Protein AF-K1KHZ9-F1 (afdb_monomer)

Sequence (76 aa):
MKMRQIIAMGGGGFSMEPDNPLLDHYILKQAETANPKICFLPTASGDSEQYISRFYSFFNDQNCDPSHLSLFNPPS

Mean predicted aligned error: 3.57 Å

Radius of gyration: 12.96 Å; Cα contacts (8 Å, |Δi|>4): 78; chains: 1; bounding box: 24×34×37 Å

Solvent-accessible surface area (backbone atoms only — not comparable to full-atom values): 4975 Å² total; per-residue (Å²): 132,86,83,84,84,84,86,87,73,97,72,58,22,62,81,73,30,74,93,46,56,64,56,48,53,53,58,57,66,72,46,96,48,86,63,39,80,43,76,45,72,47,61,93,65,70,50,37,64,70,58,54,49,38,49,49,68,50,42,71,80,40,75,48,47,76,46,71,56,51,82,88,66,57,91,129

InterPro domains:
  IPR005320 Peptidase S51 [PF03575] (6-75)
  IPR029062 Class I glutamine amidotransferase-like [G3DSA:3.40.50.880] (3-75)

Organism: NCBI:txid1224748

pLDDT: mean 92.81, std 7.14, range [59.72, 98.19]

Secondary structure (DSSP, 8-state):
-PPPP----SS-GGGT-TT-THHHHHHHTT-SSSS-EEEE-GGGGTS-HHHHHHHHHHHTTSSSEEEE--SSS---

Structure (mmCIF, N/CA/C/O backbone):
data_AF-K1KHZ9-F1
#
_entry.id   AF-K1KHZ9-F1
#
loop_
_atom_site.group_PDB
_atom_site.id
_atom_site.type_symbol
_atom_site.label_atom_id
_atom_site.label_alt_id
_atom_site.label_comp_id
_atom_site.label_asym_id
_atom_site.label_entity_id
_atom_site.label_seq_id
_atom_site.pdbx_PDB_ins_code
_atom_site.Cartn_x
_atom_site.Cartn_y
_atom_site.Cartn_z
_atom_site.occupancy
_atom_site.B_iso_or_equiv
_atom_site.auth_seq_id
_atom_site.auth_comp_id
_atom_site.auth_asym_id
_atom_site.auth_atom_id
_atom_site.pdbx_PDB_model_num
ATOM 1 N N . MET A 1 1 ? 4.220 -4.138 27.524 1.00 59.72 1 MET A N 1
ATOM 2 C CA . MET A 1 1 ? 4.496 -3.407 26.268 1.00 59.72 1 MET A CA 1
ATOM 3 C C . MET A 1 1 ? 3.798 -4.131 25.136 1.00 59.72 1 MET A C 1
ATOM 5 O O . MET A 1 1 ? 3.781 -5.354 25.158 1.00 59.72 1 MET A O 1
ATOM 9 N N . LYS A 1 2 ? 3.213 -3.397 24.191 1.00 69.81 2 LYS A N 1
ATOM 10 C CA . LYS A 1 2 ? 2.572 -3.978 23.007 1.00 69.81 2 LYS A CA 1
ATOM 11 C C . LYS A 1 2 ? 3.635 -4.606 22.099 1.00 69.81 2 LYS A C 1
ATOM 13 O O . LYS A 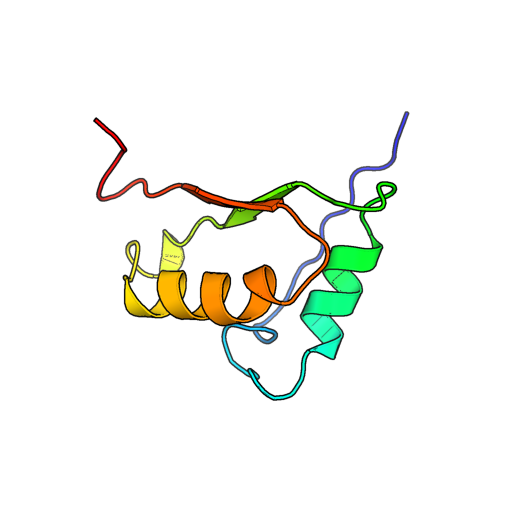1 2 ? 4.663 -3.974 21.849 1.00 69.81 2 LYS A O 1
ATOM 18 N N . MET A 1 3 ? 3.426 -5.851 21.672 1.00 79.94 3 MET A N 1
ATOM 19 C CA . MET A 1 3 ? 4.391 -6.584 20.850 1.00 79.94 3 MET A CA 1
ATOM 20 C C . MET A 1 3 ? 4.415 -5.982 19.442 1.00 79.94 3 MET A C 1
ATOM 22 O O . MET A 1 3 ? 3.377 -5.857 18.800 1.00 79.94 3 MET A O 1
ATOM 26 N N . ARG A 1 4 ? 5.596 -5.579 18.967 1.00 88.00 4 ARG A N 1
ATOM 27 C CA . ARG A 1 4 ? 5.783 -5.158 17.573 1.00 88.00 4 ARG A CA 1
ATOM 28 C C . ARG A 1 4 ? 5.992 -6.410 16.731 1.00 88.00 4 ARG A C 1
ATOM 30 O O . ARG A 1 4 ? 6.828 -7.234 17.090 1.00 88.00 4 ARG A O 1
ATOM 37 N N . GLN A 1 5 ? 5.245 -6.546 15.642 1.00 91.88 5 GLN A N 1
ATOM 38 C CA . GLN A 1 5 ? 5.363 -7.685 14.736 1.00 91.88 5 GLN A CA 1
ATOM 39 C C . GLN A 1 5 ? 6.140 -7.274 13.482 1.00 91.88 5 GLN A C 1
ATOM 41 O O . GLN A 1 5 ? 5.940 -6.182 12.954 1.00 91.88 5 GLN A O 1
ATOM 46 N N . ILE A 1 6 ? 7.027 -8.152 13.020 1.00 95.38 6 ILE A N 1
ATOM 47 C CA . ILE A 1 6 ? 7.701 -8.037 11.725 1.00 95.38 6 ILE A CA 1
ATOM 48 C C . ILE A 1 6 ? 7.260 -9.246 10.906 1.00 95.38 6 ILE A C 1
ATOM 50 O O . ILE A 1 6 ? 7.465 -10.380 11.334 1.00 95.38 6 ILE A O 1
ATOM 54 N N . ILE A 1 7 ? 6.652 -9.002 9.747 1.00 94.62 7 ILE A N 1
ATOM 55 C CA . ILE A 1 7 ? 6.257 -10.043 8.795 1.00 94.62 7 ILE A CA 1
ATOM 56 C C . ILE A 1 7 ? 7.209 -9.946 7.604 1.00 94.62 7 ILE A C 1
ATOM 58 O O . ILE A 1 7 ? 7.218 -8.939 6.900 1.00 94.62 7 ILE A O 1
ATOM 62 N N . ALA A 1 8 ? 8.024 -10.978 7.389 1.00 96.12 8 ALA A N 1
ATOM 63 C CA . ALA A 1 8 ? 8.859 -11.092 6.196 1.00 96.12 8 ALA A CA 1
ATOM 64 C C . ALA A 1 8 ? 8.083 -11.826 5.094 1.00 96.12 8 ALA A C 1
ATOM 66 O O . ALA A 1 8 ? 7.499 -12.879 5.347 1.00 96.12 8 ALA A O 1
ATOM 67 N N . MET A 1 9 ? 8.081 -11.279 3.878 1.00 93.19 9 MET A N 1
ATOM 68 C CA . MET A 1 9 ? 7.330 -11.807 2.735 1.00 93.19 9 MET A CA 1
ATOM 69 C C . MET A 1 9 ? 8.239 -11.907 1.509 1.00 93.19 9 MET A C 1
ATOM 71 O O . MET A 1 9 ? 9.058 -11.022 1.278 1.00 93.19 9 MET A O 1
ATOM 75 N N . GLY A 1 10 ? 8.075 -12.962 0.706 1.00 92.69 10 GLY A N 1
ATOM 76 C CA . GLY A 1 10 ? 8.807 -13.150 -0.557 1.00 92.69 10 GLY A CA 1
ATOM 77 C C . GLY A 1 10 ? 8.171 -12.465 -1.778 1.00 92.69 10 GLY A C 1
ATOM 78 O O . GLY A 1 10 ? 8.637 -12.675 -2.892 1.00 92.69 10 GLY A O 1
ATOM 79 N N . GLY A 1 11 ? 7.093 -11.703 -1.578 1.00 91.00 11 GLY A N 1
ATOM 80 C CA . GLY A 1 11 ? 6.198 -11.168 -2.613 1.00 91.00 11 GLY A CA 1
ATOM 81 C C . GLY A 1 11 ? 4.726 -11.390 -2.231 1.00 91.00 11 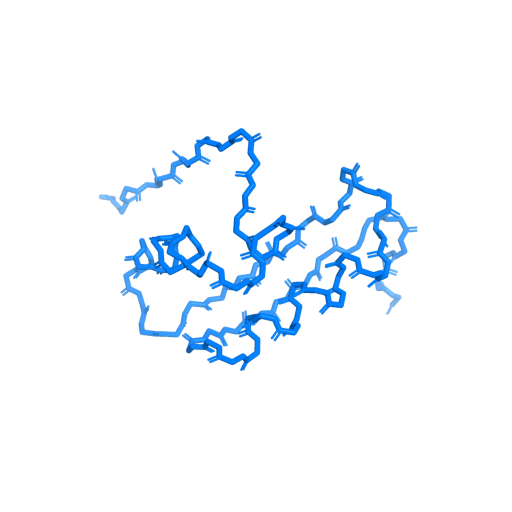GLY A C 1
ATOM 82 O O . GLY A 1 11 ? 4.459 -11.948 -1.165 1.00 91.00 11 GLY A O 1
ATOM 83 N N . GLY A 1 12 ? 3.786 -10.968 -3.084 1.00 93.06 12 GLY A N 1
ATOM 84 C CA . GLY A 1 12 ? 2.345 -11.228 -2.918 1.00 93.06 12 GLY A CA 1
ATOM 85 C C . GLY A 1 12 ? 1.494 -10.017 -2.513 1.00 93.06 12 GLY A C 1
ATOM 86 O O . GLY A 1 12 ? 1.951 -8.869 -2.521 1.00 93.06 12 GLY A O 1
ATOM 87 N N . GLY A 1 13 ? 0.234 -10.291 -2.171 1.00 94.00 13 GLY A N 1
ATOM 88 C CA . GLY A 1 13 ? -0.759 -9.291 -1.761 1.00 94.00 13 GLY A CA 1
ATOM 89 C C . GLY A 1 13 ? -1.153 -8.339 -2.892 1.00 94.00 13 GLY A C 1
ATOM 90 O O . GLY A 1 13 ? -1.016 -8.689 -4.069 1.00 94.00 13 GLY A O 1
ATOM 91 N N . PHE A 1 14 ? -1.543 -7.105 -2.558 1.00 94.06 14 P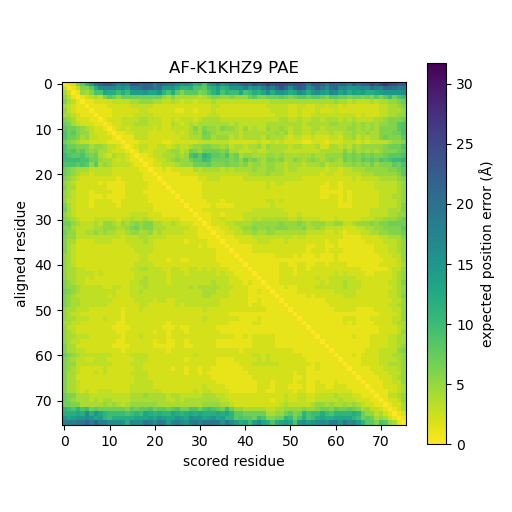HE A N 1
ATOM 92 C CA . PHE A 1 14 ? -2.003 -6.092 -3.526 1.00 94.06 14 PHE A CA 1
ATOM 93 C C . PHE A 1 14 ? -1.018 -5.833 -4.685 1.00 94.06 14 PHE A C 1
ATOM 95 O O . PHE A 1 14 ? -1.392 -5.319 -5.741 1.00 94.06 14 PHE A O 1
ATOM 102 N N . SER A 1 15 ? 0.264 -6.159 -4.486 1.00 88.69 15 SER A N 1
ATOM 103 C CA . SER A 1 15 ? 1.334 -5.933 -5.455 1.00 88.69 15 SER A CA 1
ATOM 104 C C . SER A 1 15 ? 1.338 -6.919 -6.627 1.00 88.69 15 SER A C 1
ATOM 106 O O . SER A 1 15 ? 1.600 -6.520 -7.768 1.00 88.69 15 SER A O 1
ATOM 108 N N . MET A 1 16 ? 1.041 -8.193 -6.356 1.00 90.19 16 MET A N 1
ATOM 109 C CA . MET A 1 16 ? 1.228 -9.313 -7.288 1.00 90.19 16 MET A CA 1
ATOM 110 C C . MET A 1 16 ? -0.041 -10.144 -7.490 1.00 90.19 16 MET A C 1
ATOM 112 O O . MET A 1 16 ? -0.186 -10.763 -8.540 1.00 90.19 16 MET A O 1
ATOM 116 N N . GLU A 1 17 ? -0.952 -10.151 -6.517 1.00 89.94 17 GLU A N 1
ATOM 117 C CA . GLU A 1 17 ? -2.152 -10.986 -6.508 1.00 89.94 17 GLU A CA 1
ATOM 118 C C . GLU A 1 17 ? -3.400 -10.144 -6.170 1.00 89.94 17 GLU A C 1
ATOM 120 O O . GLU A 1 17 ? -4.002 -10.321 -5.112 1.00 89.94 17 GLU A O 1
ATOM 125 N N . PRO A 1 18 ? -3.815 -9.209 -7.048 1.00 80.75 18 PRO A N 1
ATOM 126 C CA . PRO A 1 18 ? -4.914 -8.279 -6.758 1.00 80.75 18 PRO A CA 1
ATOM 127 C C . PRO A 1 18 ? -6.256 -8.979 -6.486 1.00 80.75 18 PRO A C 1
ATOM 129 O O . PRO A 1 18 ? -7.073 -8.461 -5.731 1.00 80.75 18 PRO A O 1
ATOM 132 N N . ASP A 1 19 ? -6.457 -10.174 -7.046 1.00 89.00 19 ASP A N 1
ATOM 133 C CA . ASP A 1 19 ? -7.666 -10.983 -6.851 1.00 89.00 19 ASP A CA 1
ATOM 134 C C . ASP A 1 19 ? -7.581 -11.924 -5.628 1.00 89.00 19 ASP A C 1
ATOM 136 O O . ASP A 1 19 ? -8.523 -12.666 -5.342 1.00 89.00 19 ASP A O 1
ATOM 140 N N . ASN A 1 20 ? -6.462 -11.919 -4.893 1.00 93.69 20 ASN A N 1
ATOM 141 C CA . ASN A 1 20 ? -6.231 -12.762 -3.719 1.00 93.69 20 ASN A CA 1
ATOM 142 C C . ASN A 1 20 ? -5.824 -11.913 -2.497 1.00 93.69 20 ASN A C 1
ATOM 144 O O . ASN A 1 20 ? -4.640 -11.778 -2.181 1.00 93.69 20 ASN A O 1
ATOM 148 N N . PRO A 1 21 ? -6.800 -11.387 -1.738 1.00 94.50 21 PRO A N 1
ATOM 149 C CA . PRO A 1 21 ? -6.546 -10.425 -0.666 1.00 94.50 21 PRO A CA 1
ATOM 150 C C . PRO A 1 21 ? -6.081 -11.070 0.650 1.00 94.50 21 PRO A C 1
ATOM 152 O O . PRO A 1 21 ? -6.011 -10.403 1.683 1.00 94.50 21 PRO A O 1
ATOM 155 N N . LEU A 1 22 ? -5.848 -12.389 0.683 1.00 95.75 22 LEU A N 1
ATOM 156 C CA . LEU A 1 22 ? -5.632 -13.127 1.932 1.00 95.75 22 LEU A CA 1
ATOM 157 C C . LEU A 1 22 ? -4.417 -12.618 2.716 1.00 95.75 22 LEU A C 1
ATOM 159 O O . LEU A 1 22 ? -4.481 -12.537 3.945 1.00 95.75 22 LEU A O 1
ATOM 163 N N . LEU A 1 23 ? -3.340 -12.251 2.017 1.00 95.75 23 LEU A N 1
ATOM 164 C CA . LEU A 1 23 ? -2.124 -11.740 2.644 1.00 95.75 23 LEU A CA 1
ATOM 165 C C . LEU A 1 23 ? -2.331 -10.337 3.223 1.00 95.75 23 LEU A C 1
ATOM 167 O O . LEU A 1 23 ? -2.005 -10.099 4.385 1.00 95.75 23 LEU A O 1
ATOM 171 N N . ASP A 1 24 ? -2.932 -9.426 2.460 1.00 95.75 24 ASP A N 1
ATOM 172 C CA . ASP A 1 24 ? -3.189 -8.059 2.918 1.00 95.75 24 ASP A CA 1
ATOM 173 C C . ASP A 1 24 ? -4.181 -8.041 4.088 1.00 95.75 24 ASP A C 1
ATOM 175 O O . ASP A 1 24 ? -3.953 -7.368 5.094 1.00 95.75 24 ASP A O 1
ATOM 179 N N . HIS A 1 25 ? -5.234 -8.865 4.028 1.00 96.06 25 HIS A N 1
ATOM 180 C CA . HIS A 1 25 ? -6.157 -9.058 5.146 1.00 96.06 25 HIS A CA 1
ATOM 181 C C . HIS A 1 25 ? -5.464 -9.639 6.381 1.00 96.06 25 HIS A C 1
ATOM 183 O O . HIS A 1 25 ? -5.800 -9.265 7.507 1.00 96.06 25 HIS A O 1
ATOM 189 N N . TYR A 1 26 ? -4.518 -10.565 6.204 1.00 95.75 26 TYR A N 1
ATOM 190 C CA . TYR A 1 26 ? -3.732 -11.092 7.315 1.00 95.75 26 TYR A CA 1
ATOM 191 C C . TYR A 1 26 ? -2.907 -9.984 7.981 1.00 95.75 26 TYR A C 1
ATOM 193 O O . TYR A 1 26 ? -2.925 -9.891 9.208 1.00 95.75 26 TYR A O 1
ATOM 201 N N . ILE A 1 27 ? -2.248 -9.123 7.200 1.00 95.00 27 ILE A N 1
ATOM 202 C CA . ILE A 1 27 ? -1.460 -7.987 7.706 1.00 95.00 27 ILE A CA 1
ATOM 203 C C . ILE A 1 27 ? -2.360 -6.988 8.445 1.00 95.00 27 ILE A C 1
ATOM 205 O O . ILE A 1 27 ? -2.049 -6.605 9.572 1.00 95.00 27 ILE A O 1
ATOM 209 N N . LEU A 1 28 ? -3.503 -6.615 7.859 1.00 95.06 28 LEU A N 1
ATOM 210 C CA . LEU A 1 28 ? -4.482 -5.710 8.475 1.00 95.06 28 LEU A CA 1
ATOM 211 C C . LEU A 1 28 ? -4.956 -6.210 9.843 1.00 95.06 28 LEU A C 1
ATOM 213 O O . LEU A 1 28 ? -5.021 -5.438 10.799 1.00 95.06 28 LEU A O 1
ATOM 217 N N . LYS A 1 29 ? -5.229 -7.515 9.963 1.00 94.31 29 LYS A N 1
ATOM 218 C CA . LYS A 1 29 ? -5.684 -8.152 11.2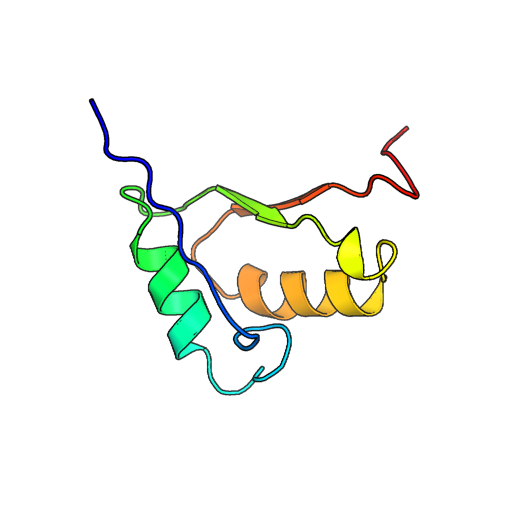10 1.00 94.31 29 LYS A CA 1
ATOM 219 C C . LYS A 1 29 ? -4.656 -8.122 12.342 1.00 94.31 29 LYS A C 1
ATOM 221 O O . LYS A 1 29 ? -5.028 -8.385 13.481 1.00 94.31 29 LYS A O 1
ATOM 226 N N . GLN A 1 30 ? -3.390 -7.807 12.063 1.00 93.88 30 GLN A N 1
ATOM 227 C CA . GLN A 1 30 ? -2.376 -7.653 13.112 1.00 93.88 30 GLN A CA 1
ATOM 228 C C . GLN A 1 30 ? -2.510 -6.329 13.867 1.00 93.88 30 GLN A C 1
ATOM 230 O O . GLN A 1 30 ? -1.939 -6.165 14.946 1.00 93.88 30 GLN A O 1
ATOM 235 N N . ALA A 1 31 ? -3.253 -5.367 13.318 1.00 93.06 31 ALA A N 1
ATOM 236 C CA . ALA A 1 31 ? -3.542 -4.136 14.021 1.00 93.06 31 ALA A CA 1
ATOM 237 C C . AL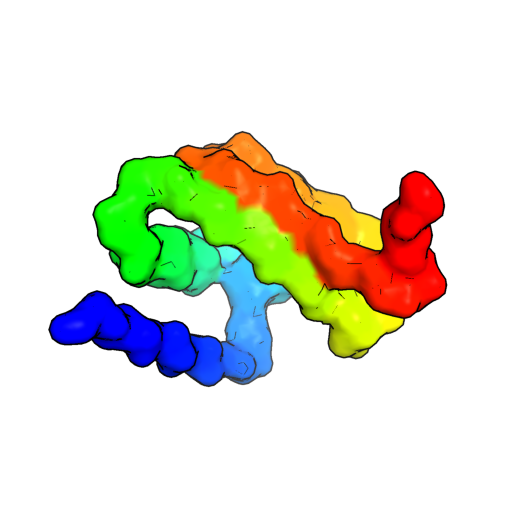A A 1 31 ? -4.602 -4.367 15.108 1.00 93.06 31 ALA A C 1
ATOM 239 O O . ALA A 1 31 ? -5.692 -4.858 14.848 1.00 93.06 31 ALA A O 1
ATOM 240 N N . GLU A 1 32 ? -4.322 -3.929 16.336 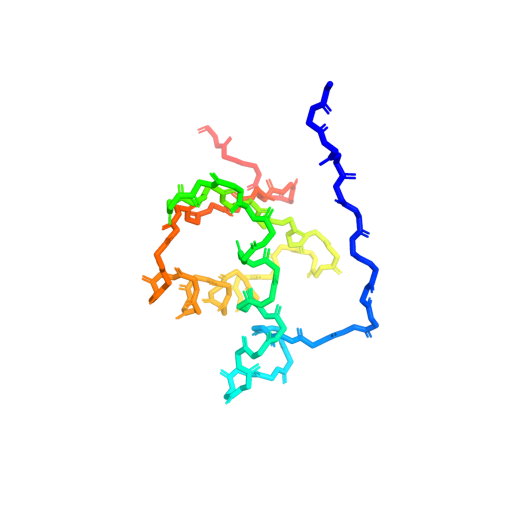1.00 90.25 32 GLU A N 1
ATOM 241 C CA . GLU A 1 32 ? -5.295 -3.997 17.446 1.00 90.25 32 GLU A CA 1
ATOM 242 C C . GLU A 1 32 ? -6.326 -2.847 17.421 1.00 90.25 32 GLU A C 1
ATOM 244 O O . GLU A 1 32 ? -6.944 -2.538 18.437 1.00 90.25 32 GLU A O 1
ATOM 249 N N . THR A 1 33 ? -6.459 -2.140 16.299 1.00 93.00 33 THR A N 1
ATOM 250 C CA . THR A 1 33 ? -7.430 -1.054 16.117 1.00 93.00 33 THR A CA 1
ATOM 251 C C . THR A 1 33 ? -8.360 -1.399 14.967 1.00 93.00 33 THR A C 1
ATOM 253 O O . THR A 1 33 ? -7.933 -2.006 13.989 1.00 93.00 33 THR A O 1
ATOM 256 N N . ALA A 1 34 ? -9.624 -0.992 15.078 1.00 93.50 34 ALA A N 1
ATOM 257 C CA . ALA A 1 34 ? -10.634 -1.277 14.066 1.00 93.50 34 ALA A CA 1
ATOM 258 C C . ALA A 1 34 ? -10.322 -0.611 12.716 1.00 93.50 34 ALA A C 1
ATOM 260 O O . ALA A 1 34 ? -10.576 -1.218 11.684 1.00 93.50 34 ALA A O 1
ATOM 261 N N . ASN A 1 35 ? -9.765 0.606 12.733 1.00 96.56 35 ASN A N 1
ATOM 262 C CA . ASN A 1 35 ? -9.331 1.343 11.544 1.00 96.56 35 ASN A CA 1
ATOM 263 C C . ASN A 1 35 ? -7.836 1.702 11.698 1.00 96.56 35 ASN A C 1
ATOM 265 O O . ASN A 1 35 ? -7.503 2.675 12.386 1.00 96.56 35 ASN A O 1
ATOM 269 N N . PRO A 1 36 ? -6.914 0.861 11.193 1.00 96.56 36 PRO A N 1
ATOM 270 C CA . PRO A 1 36 ? -5.484 1.115 11.283 1.00 96.56 36 PRO A CA 1
ATOM 271 C C . PRO A 1 36 ? -5.009 2.139 10.258 1.00 96.56 36 PRO A C 1
ATOM 273 O O . PRO A 1 36 ? -5.458 2.1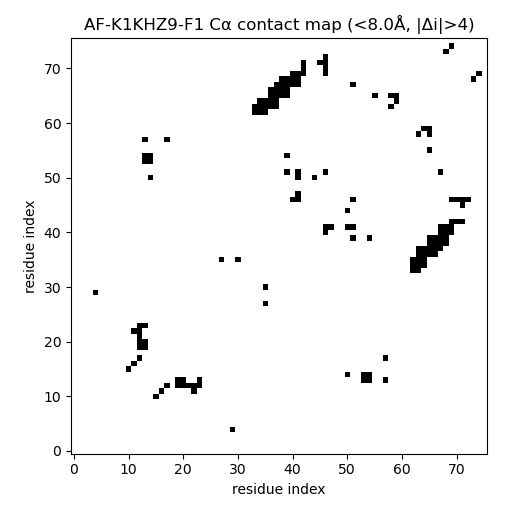48 9.117 1.00 96.56 36 PRO A O 1
ATOM 276 N N . LYS A 1 37 ? -4.013 2.938 10.651 1.00 97.44 37 LYS A N 1
ATOM 277 C CA . LYS A 1 37 ? -3.245 3.766 9.718 1.00 97.44 37 LYS A CA 1
ATOM 278 C C . LYS A 1 37 ? -2.182 2.924 9.036 1.00 97.44 37 LYS A C 1
ATOM 280 O O . LYS A 1 37 ? -1.414 2.242 9.718 1.00 97.44 37 LYS A O 1
ATOM 285 N N . ILE A 1 38 ? -2.112 3.005 7.715 1.00 97.00 38 ILE A N 1
ATOM 286 C CA . ILE A 1 38 ? -1.159 2.255 6.896 1.00 97.00 38 ILE A CA 1
ATOM 287 C C . ILE A 1 38 ? -0.311 3.255 6.132 1.00 97.00 38 ILE A C 1
ATOM 289 O O . ILE A 1 38 ? -0.835 4.205 5.559 1.00 97.00 38 ILE A O 1
ATOM 293 N N . CYS A 1 39 ? 1.002 3.047 6.124 1.00 97.31 39 CYS A N 1
ATOM 294 C CA . CYS A 1 39 ? 1.931 3.854 5.345 1.00 97.31 39 CYS A CA 1
ATOM 295 C C . CYS A 1 39 ? 2.715 2.948 4.401 1.00 97.31 39 CYS A C 1
ATOM 297 O O . CYS A 1 39 ? 3.451 2.066 4.847 1.00 97.31 39 CYS A O 1
ATOM 299 N N . PHE A 1 40 ? 2.539 3.160 3.102 1.00 97.31 40 PHE A N 1
ATOM 300 C CA . PHE A 1 40 ? 3.291 2.477 2.065 1.00 97.31 40 PHE A CA 1
ATOM 301 C C . PHE A 1 40 ? 4.580 3.235 1.733 1.00 97.31 40 PHE A C 1
ATOM 303 O O . PHE A 1 40 ? 4.574 4.452 1.549 1.00 97.31 40 PHE A O 1
ATOM 310 N N . LEU A 1 41 ? 5.686 2.495 1.637 1.00 96.56 41 LEU A N 1
ATOM 311 C CA . LEU A 1 41 ? 7.009 2.995 1.262 1.00 96.56 41 LEU A CA 1
ATOM 312 C C . LEU A 1 41 ? 7.398 2.387 -0.100 1.00 96.56 41 LEU A C 1
ATOM 314 O O . LEU A 1 41 ? 8.016 1.320 -0.132 1.00 96.56 41 LEU A O 1
ATOM 318 N N . PRO A 1 42 ? 7.024 3.019 -1.230 1.00 95.88 42 PRO A N 1
ATOM 319 C CA . PRO A 1 42 ? 7.203 2.465 -2.576 1.00 95.88 42 PRO A CA 1
ATOM 320 C C . PRO A 1 42 ? 8.638 2.574 -3.123 1.00 95.88 42 PRO A C 1
ATOM 322 O O . PRO A 1 42 ? 8.872 2.297 -4.304 1.00 95.88 42 PRO A O 1
ATOM 325 N N . THR A 1 43 ? 9.619 2.921 -2.290 1.00 96.00 43 THR A N 1
ATOM 326 C CA . THR A 1 43 ? 10.983 3.280 -2.711 1.00 96.00 43 THR A CA 1
ATOM 327 C C . THR A 1 43 ? 11.736 2.161 -3.421 1.00 96.00 43 THR A C 1
ATOM 329 O O . THR A 1 43 ? 12.545 2.441 -4.302 1.00 96.00 43 THR A O 1
ATOM 332 N N . ALA A 1 44 ? 11.432 0.893 -3.125 1.00 93.62 44 ALA A N 1
ATOM 333 C CA . ALA A 1 44 ? 11.998 -0.257 -3.840 1.00 93.62 44 ALA A CA 1
ATOM 334 C C . ALA A 1 44 ? 11.645 -0.273 -5.342 1.00 93.62 44 ALA A C 1
ATOM 336 O O . ALA A 1 44 ? 12.347 -0.895 -6.134 1.00 93.62 44 ALA A O 1
ATOM 337 N N . SER A 1 45 ? 10.572 0.422 -5.733 1.00 94.19 45 SER A N 1
ATOM 338 C CA . SER A 1 45 ? 10.150 0.598 -7.127 1.00 94.19 45 SER A CA 1
ATOM 339 C C . SER A 1 45 ? 10.549 1.947 -7.735 1.00 94.19 45 SER A C 1
ATOM 341 O O . SER A 1 45 ? 10.164 2.228 -8.867 1.00 94.19 45 SER A O 1
ATOM 343 N N . GLY A 1 46 ? 11.272 2.794 -6.994 1.00 95.56 46 GLY A N 1
ATOM 344 C CA . GLY A 1 46 ? 11.523 4.183 -7.389 1.00 95.56 46 GLY A CA 1
ATOM 345 C C . GLY A 1 46 ? 10.271 5.064 -7.334 1.00 95.56 46 GLY A C 1
ATOM 346 O O . GLY A 1 46 ? 10.091 5.906 -8.204 1.00 95.56 46 GLY A O 1
ATOM 347 N N . ASP A 1 47 ? 9.389 4.832 -6.354 1.00 95.00 47 ASP A N 1
ATOM 348 C CA . ASP A 1 47 ? 8.116 5.548 -6.175 1.00 95.00 47 ASP A CA 1
ATOM 349 C C . ASP A 1 47 ? 7.203 5.499 -7.413 1.00 95.00 47 ASP A C 1
ATOM 351 O O . ASP A 1 47 ? 6.600 6.490 -7.820 1.00 95.00 47 ASP A O 1
ATOM 355 N N . SER A 1 48 ? 7.087 4.310 -8.017 1.00 95.38 48 SER A N 1
ATOM 356 C CA . SER A 1 48 ? 6.237 4.078 -9.187 1.00 95.38 48 SER A CA 1
ATOM 357 C C . SER A 1 48 ? 4.785 4.493 -8.928 1.00 95.38 48 SER A C 1
ATOM 359 O O . SER A 1 48 ? 4.101 3.900 -8.089 1.00 95.38 48 SER A O 1
ATOM 361 N N . GLU A 1 49 ? 4.278 5.445 -9.718 1.00 95.06 49 GLU A N 1
ATOM 362 C CA . GLU A 1 49 ? 2.878 5.892 -9.651 1.00 95.06 49 GLU A CA 1
ATOM 363 C C . GLU A 1 49 ? 1.893 4.734 -9.825 1.00 95.06 49 GLU A C 1
ATOM 365 O O . GLU A 1 49 ? 0.885 4.657 -9.125 1.00 95.06 49 GLU A O 1
ATOM 370 N N . GLN A 1 50 ? 2.198 3.785 -10.716 1.00 95.06 50 GLN A N 1
ATOM 371 C CA . GLN A 1 50 ? 1.350 2.614 -10.922 1.00 95.06 50 GLN A CA 1
ATOM 372 C C . GLN A 1 50 ? 1.301 1.732 -9.671 1.00 95.06 50 GLN A C 1
ATOM 374 O O . GLN A 1 50 ? 0.251 1.176 -9.347 1.00 95.06 50 GLN A O 1
ATOM 379 N N . TYR A 1 51 ? 2.414 1.607 -8.948 1.00 95.50 51 TYR A N 1
ATOM 380 C CA . TYR A 1 51 ? 2.453 0.805 -7.733 1.00 95.50 51 TYR A CA 1
ATOM 381 C C . TYR A 1 51 ? 1.724 1.494 -6.574 1.00 95.50 51 TYR A C 1
ATOM 3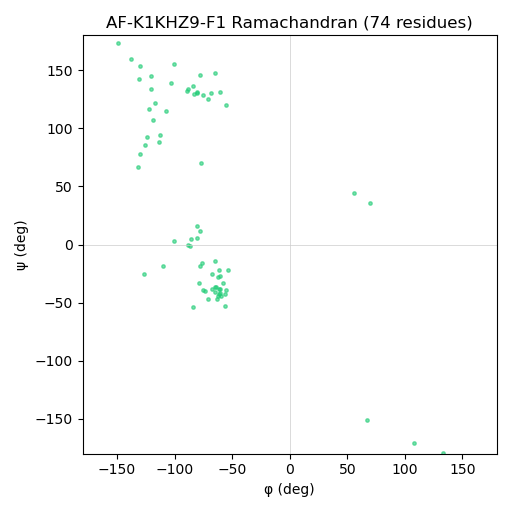83 O O . TYR A 1 51 ? 0.959 0.854 -5.853 1.00 95.50 51 TYR A O 1
ATOM 391 N N . ILE A 1 52 ? 1.883 2.814 -6.457 1.00 96.50 52 I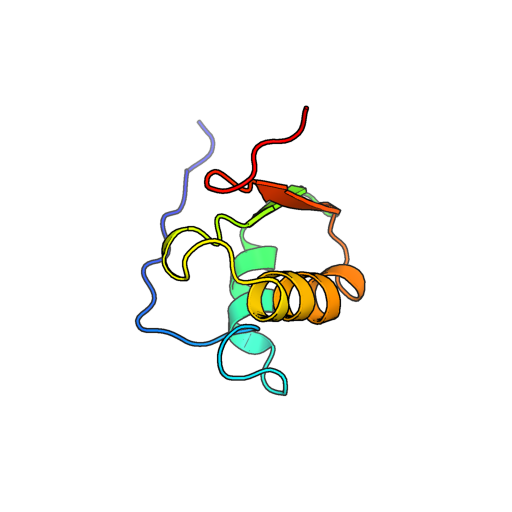LE A N 1
ATOM 392 C CA . ILE A 1 52 ? 1.112 3.652 -5.531 1.00 96.50 52 ILE A CA 1
ATOM 393 C C . ILE A 1 52 ? -0.389 3.549 -5.845 1.00 96.50 52 ILE A C 1
ATOM 395 O O . ILE A 1 52 ? -1.200 3.354 -4.943 1.00 96.50 52 ILE A O 1
ATOM 399 N N . SER A 1 53 ? -0.774 3.603 -7.121 1.00 96.19 53 SER A N 1
ATOM 400 C CA . SER A 1 53 ? -2.167 3.455 -7.551 1.00 96.19 53 SER A CA 1
ATOM 401 C C . SER A 1 53 ? -2.748 2.088 -7.176 1.00 96.19 53 SER A C 1
ATOM 403 O O . SER A 1 53 ? -3.856 2.035 -6.647 1.00 96.19 53 SER A O 1
ATOM 405 N N . ARG A 1 54 ? -1.997 0.991 -7.356 1.00 95.88 54 ARG A N 1
ATOM 406 C CA . ARG A 1 54 ? -2.418 -0.351 -6.908 1.00 95.88 54 ARG A CA 1
ATOM 407 C C . ARG A 1 54 ? -2.622 -0.421 -5.396 1.00 95.88 54 ARG A C 1
ATOM 409 O O . ARG A 1 54 ? -3.608 -1.002 -4.956 1.00 95.88 54 ARG A O 1
ATOM 416 N N . PHE A 1 55 ? -1.727 0.193 -4.618 1.00 97.50 55 PHE A N 1
ATOM 417 C CA . PHE A 1 55 ? -1.876 0.297 -3.165 1.00 97.50 55 PHE A CA 1
ATOM 418 C C . PHE A 1 55 ? -3.210 0.961 -2.795 1.00 97.50 55 PHE A C 1
ATOM 420 O O . PHE A 1 55 ? -4.009 0.374 -2.069 1.00 97.50 55 PHE A O 1
ATOM 427 N N . TYR A 1 56 ? -3.505 2.138 -3.351 1.00 97.62 56 TYR A N 1
ATOM 428 C CA . TYR A 1 56 ? -4.762 2.832 -3.057 1.00 97.62 56 TYR A CA 1
ATOM 429 C C . TYR A 1 56 ? -5.996 2.105 -3.591 1.00 97.62 56 TYR A C 1
ATOM 431 O O . TYR A 1 56 ? -7.007 2.063 -2.898 1.00 97.62 56 TYR A O 1
ATOM 439 N N . SER A 1 57 ? -5.918 1.503 -4.780 1.00 96.44 57 SER A N 1
ATOM 440 C CA . SER A 1 57 ? -7.027 0.730 -5.347 1.00 96.44 57 SER A CA 1
ATOM 441 C C . SER A 1 57 ? -7.449 -0.420 -4.440 1.00 96.44 57 SER A C 1
ATOM 443 O O . SER A 1 57 ? -8.624 -0.751 -4.419 1.00 96.44 57 SER A O 1
ATOM 445 N N . PHE A 1 58 ? -6.510 -1.029 -3.713 1.00 96.75 58 PHE A N 1
ATOM 446 C CA . PHE A 1 58 ? -6.817 -2.101 -2.777 1.00 96.75 58 PHE A CA 1
ATOM 447 C C . PHE A 1 58 ? -7.262 -1.565 -1.411 1.00 96.75 58 PHE A C 1
ATOM 449 O O . PHE A 1 58 ? -8.317 -1.940 -0.906 1.00 96.75 58 PHE A O 1
ATOM 456 N N . PHE A 1 59 ? -6.457 -0.692 -0.795 1.00 97.56 59 PHE A N 1
ATOM 457 C CA . PHE A 1 59 ? -6.650 -0.297 0.603 1.00 97.56 59 PHE A CA 1
ATOM 458 C C . PHE A 1 59 ? -7.766 0.730 0.823 1.00 97.56 59 PHE A C 1
ATOM 460 O O . PHE A 1 59 ? -8.268 0.815 1.941 1.00 97.56 59 PHE A O 1
ATOM 467 N N . ASN A 1 60 ? -8.213 1.457 -0.208 1.00 97.25 60 ASN A N 1
ATOM 468 C CA . ASN A 1 60 ? -9.395 2.323 -0.089 1.00 97.25 60 ASN A CA 1
ATOM 469 C C . ASN A 1 60 ? -10.695 1.527 0.116 1.00 97.25 60 ASN A C 1
ATOM 471 O O . ASN A 1 60 ? -11.631 2.052 0.714 1.00 97.25 60 ASN A O 1
ATOM 475 N N . ASP A 1 61 ? -10.738 0.269 -0.330 1.00 96.44 61 ASP A N 1
ATOM 476 C CA . ASP A 1 61 ? -11.882 -0.628 -0.126 1.00 96.44 61 ASP A CA 1
ATOM 477 C C . ASP A 1 61 ? -11.805 -1.384 1.216 1.00 96.44 61 ASP A C 1
ATOM 479 O O . ASP A 1 61 ? -12.701 -2.157 1.564 1.00 96.44 61 ASP A O 1
ATOM 483 N N . GLN A 1 62 ? -10.738 -1.168 1.994 1.00 96.62 62 GLN A N 1
ATOM 484 C CA . GLN A 1 62 ? -10.525 -1.782 3.303 1.00 96.62 62 GLN A CA 1
ATOM 485 C C . GLN A 1 62 ? -10.879 -0.807 4.429 1.00 96.62 62 GLN A C 1
ATOM 487 O O . GLN A 1 62 ? -10.793 0.410 4.284 1.00 96.62 62 GLN A O 1
ATOM 492 N N . ASN A 1 63 ? -11.224 -1.332 5.608 1.00 97.06 63 ASN A N 1
ATOM 493 C CA . ASN A 1 63 ? -11.487 -0.502 6.787 1.00 97.06 63 ASN A CA 1
ATOM 494 C C . ASN A 1 63 ? -10.178 0.005 7.424 1.00 97.06 63 ASN A C 1
ATOM 496 O O . ASN A 1 63 ? -9.793 -0.455 8.498 1.00 97.06 63 ASN A O 1
ATOM 500 N N . CYS A 1 64 ? -9.476 0.915 6.749 1.00 98.00 64 CYS A N 1
ATOM 501 C CA . CYS A 1 64 ? -8.199 1.491 7.172 1.00 98.00 64 CYS A CA 1
ATOM 502 C C . CYS A 1 64 ? -8.020 2.938 6.673 1.00 98.00 64 CYS A C 1
ATOM 504 O O . CYS A 1 64 ? -8.833 3.436 5.898 1.00 98.00 64 CYS A O 1
ATOM 506 N N . ASP A 1 65 ? -6.955 3.602 7.120 1.00 98.19 65 ASP A N 1
ATOM 507 C CA . ASP A 1 65 ? -6.542 4.946 6.696 1.00 98.19 65 ASP A CA 1
ATOM 508 C C . ASP A 1 65 ? -5.206 4.841 5.928 1.00 98.19 65 ASP A C 1
ATOM 510 O O . ASP A 1 65 ? -4.139 4.750 6.557 1.00 98.19 65 ASP A O 1
ATOM 514 N N . PRO A 1 66 ? -5.242 4.740 4.581 1.00 98.19 66 PRO A N 1
ATOM 515 C CA . PRO A 1 66 ? -4.054 4.525 3.768 1.00 98.19 66 PRO A CA 1
ATOM 516 C C . PRO A 1 66 ? -3.307 5.828 3.458 1.00 98.19 66 PRO A C 1
ATOM 518 O O . PRO A 1 66 ? -3.862 6.836 3.027 1.00 98.19 66 PRO A O 1
ATOM 521 N N . SER A 1 67 ? -1.987 5.767 3.574 1.00 97.94 67 SER A N 1
ATOM 522 C CA . SER A 1 67 ? -1.051 6.821 3.195 1.00 97.94 67 SER A CA 1
ATOM 523 C C . SER A 1 67 ? 0.151 6.213 2.480 1.00 97.94 67 SER A C 1
ATOM 525 O O . SER A 1 67 ? 0.437 5.023 2.625 1.00 97.94 67 SER A O 1
ATOM 527 N N . HIS A 1 68 ? 0.875 7.021 1.716 1.00 97.06 68 HIS A N 1
ATOM 528 C CA . HIS A 1 68 ? 2.185 6.648 1.201 1.00 97.06 68 HIS A CA 1
ATOM 529 C C . HIS A 1 68 ? 3.179 7.767 1.496 1.00 97.06 68 HIS A C 1
ATOM 531 O O . HIS A 1 68 ? 2.800 8.933 1.626 1.00 97.06 68 HIS A O 1
ATOM 537 N N . LEU A 1 69 ? 4.452 7.404 1.599 1.00 95.94 69 LEU A N 1
ATOM 538 C CA . LEU A 1 69 ? 5.551 8.350 1.708 1.00 95.94 69 LEU A CA 1
ATOM 539 C C . LEU A 1 69 ? 6.483 8.152 0.516 1.00 95.94 69 LEU A C 1
ATOM 541 O O . LEU A 1 69 ? 7.211 7.163 0.445 1.00 95.94 69 LEU A O 1
ATOM 545 N N . SER A 1 70 ? 6.439 9.112 -0.403 1.00 94.44 70 SER A N 1
ATOM 546 C CA . SER A 1 70 ? 7.382 9.242 -1.511 1.00 94.44 70 SER A CA 1
ATOM 547 C C . SER A 1 70 ? 8.668 9.906 -1.012 1.00 94.44 70 SER A C 1
ATOM 549 O O . SER A 1 70 ? 8.618 10.930 -0.326 1.00 94.44 70 SER A O 1
ATOM 551 N N . LEU A 1 71 ? 9.820 9.315 -1.333 1.00 94.06 71 LEU A N 1
ATOM 552 C CA . LEU A 1 71 ? 11.149 9.856 -1.017 1.00 94.06 71 LEU A CA 1
ATOM 553 C C . LEU A 1 71 ? 11.897 10.340 -2.267 1.00 94.06 71 LEU A C 1
ATOM 555 O O . LEU A 1 71 ? 12.826 11.134 -2.138 1.00 94.06 71 LEU A O 1
ATOM 559 N N . PHE A 1 72 ? 11.490 9.908 -3.462 1.00 92.69 72 PHE A N 1
ATOM 560 C CA . PHE A 1 72 ? 11.968 10.444 -4.737 1.00 92.69 72 PHE A CA 1
ATOM 561 C C . PHE A 1 72 ? 11.291 11.774 -5.076 1.00 92.69 72 PHE A C 1
ATOM 563 O O . PHE A 1 72 ? 11.928 12.653 -5.648 1.00 92.69 72 PHE A O 1
ATOM 570 N N . ASN A 1 73 ? 10.026 11.940 -4.682 1.00 87.25 73 ASN A N 1
ATOM 571 C CA . ASN A 1 73 ? 9.257 13.175 -4.841 1.00 87.25 73 ASN A CA 1
ATOM 572 C C . ASN A 1 73 ? 8.616 13.548 -3.493 1.00 87.25 73 ASN A C 1
ATOM 574 O O . ASN A 1 73 ? 7.443 13.225 -3.280 1.00 87.25 73 ASN A O 1
ATOM 578 N N . PRO A 1 74 ? 9.373 14.123 -2.541 1.00 81.69 74 PRO A N 1
ATOM 579 C CA . PRO A 1 74 ? 8.842 14.451 -1.225 1.00 81.69 74 PRO A CA 1
ATOM 580 C C . PRO A 1 74 ? 7.745 15.525 -1.326 1.00 81.69 74 PRO A C 1
ATOM 582 O O . PRO A 1 74 ? 7.827 16.398 -2.194 1.00 81.69 74 PRO A O 1
ATOM 585 N N . PRO A 1 75 ? 6.728 15.489 -0.447 1.00 72.81 75 PRO A N 1
ATOM 586 C CA . PRO A 1 75 ? 5.724 16.545 -0.385 1.00 72.81 75 PRO A CA 1
ATOM 587 C C . PRO A 1 75 ? 6.395 17.889 -0.061 1.00 72.81 75 PRO A C 1
ATOM 589 O O . PRO A 1 75 ? 7.221 17.963 0.851 1.00 72.81 75 PRO A O 1
ATOM 592 N N . SER A 1 76 ? 6.061 18.924 -0.837 1.00 66.31 76 SER A N 1
ATOM 593 C CA . SER A 1 76 ? 6.511 20.312 -0.649 1.00 66.31 76 SER A CA 1
ATOM 594 C C . SER A 1 76 ? 5.749 21.029 0.455 1.00 66.31 76 SER A C 1
ATOM 596 O O . SER A 1 76 ? 4.508 20.851 0.475 1.00 66.31 76 SER A O 1
#

Nearest PDB structures (foldseek):
  2pe5-assembly2_C-2  TM=4.467E-01  e=5.635E+00  Escherichia coli
  4y1p-assembly1_A-2  TM=4.219E-01  e=4.601E+00  Sulfolobus acidocaldarius DSM 639

Foldseek 3Di:
DDDDDDDDDPDDALQPCVVDNPVVVVVVVVDPDQAEEEEAECVVVPPDPVRVVSQCVRPVPPRYHYYYAHPNDGDD